Protein AF-A0A523KCE9-F1 (afdb_monomer)

Structur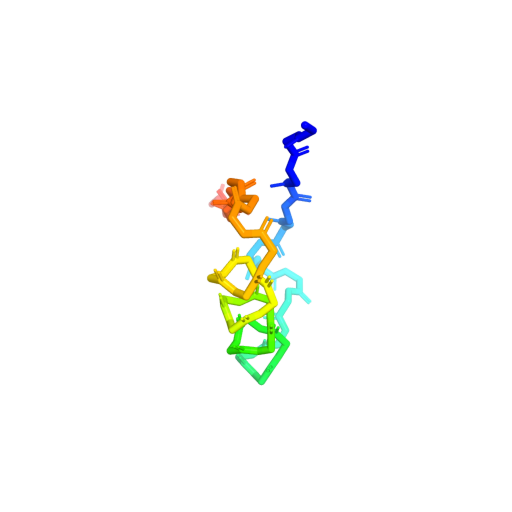e (mmCIF, N/CA/C/O backbone):
data_AF-A0A523KCE9-F1
#
_entry.id   AF-A0A523KCE9-F1
#
loop_
_atom_site.group_PDB
_atom_site.id
_atom_site.type_symbol
_atom_site.label_atom_id
_atom_site.label_alt_id
_atom_site.label_comp_id
_atom_site.label_asym_id
_atom_site.label_entity_id
_atom_site.label_seq_id
_atom_site.pdbx_PDB_ins_code
_atom_site.Cartn_x
_atom_site.Cartn_y
_atom_site.Cartn_z
_atom_site.occupancy
_atom_site.B_iso_or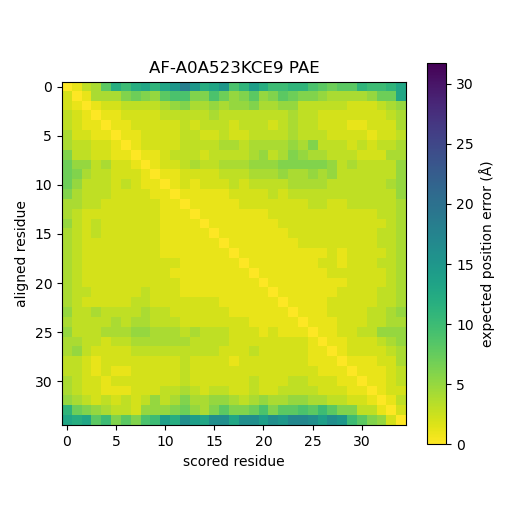_equiv
_atom_site.auth_seq_id
_atom_site.auth_comp_id
_atom_site.auth_asym_id
_atom_site.auth_atom_id
_atom_site.pdbx_PDB_model_num
ATOM 1 N N . MET A 1 1 ? -3.322 -1.974 14.012 1.00 68.25 1 MET A N 1
ATOM 2 C CA . MET A 1 1 ? -2.517 -2.855 13.130 1.00 68.25 1 MET A CA 1
ATOM 3 C C . MET A 1 1 ? -1.760 -1.981 12.146 1.00 68.25 1 MET A C 1
ATOM 5 O O . MET A 1 1 ? -2.300 -0.953 11.760 1.00 68.25 1 MET A O 1
ATOM 9 N N . LYS A 1 2 ? -0.530 -2.350 11.779 1.00 79.56 2 LYS A N 1
ATOM 10 C CA . LYS A 1 2 ? 0.309 -1.590 10.841 1.00 79.56 2 LYS A CA 1
ATOM 11 C C . LYS A 1 2 ? 0.517 -2.437 9.587 1.00 79.56 2 LYS A C 1
ATOM 13 O O . LYS A 1 2 ? 1.002 -3.558 9.710 1.00 79.56 2 LYS A O 1
ATOM 18 N N . ILE A 1 3 ? 0.111 -1.933 8.423 1.00 85.19 3 ILE A N 1
ATOM 19 C CA . ILE A 1 3 ? 0.219 -2.658 7.149 1.00 85.19 3 ILE A CA 1
ATOM 20 C C . ILE A 1 3 ? 1.488 -2.185 6.443 1.00 85.19 3 ILE A C 1
ATOM 22 O O . ILE A 1 3 ? 1.648 -0.990 6.199 1.00 85.19 3 ILE A O 1
ATOM 26 N N . TRP A 1 4 ? 2.379 -3.124 6.137 1.00 91.62 4 TRP A N 1
ATOM 27 C CA . TRP A 1 4 ? 3.613 -2.880 5.394 1.00 91.62 4 TRP A CA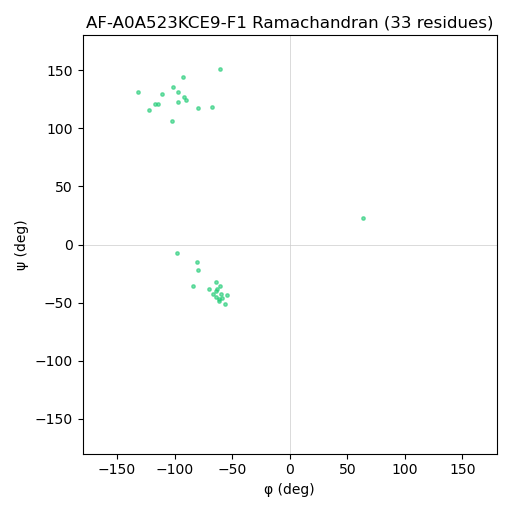 1
ATOM 28 C C . TRP A 1 4 ? 3.502 -3.543 4.033 1.00 91.62 4 TRP A C 1
ATOM 30 O O . TRP A 1 4 ? 3.132 -4.713 3.947 1.00 91.62 4 TRP A O 1
ATOM 40 N N . VAL A 1 5 ? 3.798 -2.788 2.983 1.00 91.44 5 VAL A N 1
ATOM 41 C CA . VAL A 1 5 ? 3.701 -3.259 1.603 1.00 91.44 5 VAL A CA 1
ATOM 42 C C . VAL A 1 5 ? 4.978 -2.892 0.870 1.00 91.44 5 VAL A C 1
ATOM 44 O O . VAL A 1 5 ? 5.420 -1.747 0.931 1.00 91.44 5 VAL A O 1
ATOM 47 N N . ASP A 1 6 ? 5.549 -3.868 0.173 1.00 92.88 6 ASP A N 1
ATOM 48 C CA . ASP A 1 6 ? 6.655 -3.653 -0.754 1.00 92.88 6 ASP A CA 1
ATOM 49 C C . ASP A 1 6 ? 6.160 -2.831 -1.956 1.00 92.88 6 ASP A C 1
ATOM 51 O O . ASP A 1 6 ? 5.231 -3.222 -2.672 1.00 92.88 6 ASP A O 1
ATOM 55 N N . ALA A 1 7 ? 6.744 -1.649 -2.132 1.00 90.31 7 ALA A N 1
ATOM 56 C CA . ALA A 1 7 ? 6.369 -0.693 -3.156 1.00 90.31 7 ALA A CA 1
ATOM 57 C C . ALA A 1 7 ? 6.951 -1.035 -4.534 1.00 90.31 7 ALA A C 1
ATOM 59 O O . ALA A 1 7 ? 6.383 -0.574 -5.529 1.00 90.31 7 ALA A O 1
ATOM 60 N N . ASP A 1 8 ? 8.022 -1.823 -4.609 1.00 90.62 8 ASP A N 1
ATOM 61 C CA . ASP A 1 8 ? 8.696 -2.163 -5.867 1.00 90.62 8 ASP A CA 1
ATOM 62 C C . ASP A 1 8 ? 8.007 -3.334 -6.556 1.00 90.62 8 ASP A C 1
ATOM 64 O O . ASP A 1 8 ? 7.847 -3.344 -7.776 1.00 90.62 8 ASP A O 1
ATOM 68 N N . ALA A 1 9 ? 7.504 -4.281 -5.764 1.00 89.69 9 ALA A N 1
ATOM 69 C CA . ALA A 1 9 ? 6.726 -5.406 -6.270 1.00 89.69 9 ALA A CA 1
ATOM 70 C C . ALA A 1 9 ? 5.247 -5.060 -6.547 1.00 89.69 9 ALA A C 1
ATOM 72 O O . ALA A 1 9 ? 4.549 -5.826 -7.215 1.00 89.69 9 ALA A O 1
ATOM 73 N N . CYS A 1 10 ? 4.736 -3.929 -6.040 1.00 91.81 10 CYS A N 1
ATOM 74 C CA . CYS A 1 10 ? 3.320 -3.572 -6.173 1.00 91.81 10 CYS A CA 1
ATOM 75 C C . CYS A 1 10 ? 3.006 -2.750 -7.439 1.00 91.81 10 CYS A C 1
ATOM 77 O O . CYS A 1 10 ? 3.507 -1.629 -7.586 1.00 91.81 10 CYS A O 1
ATOM 79 N N . PRO A 1 11 ? 2.070 -3.208 -8.298 1.00 94.25 11 PRO A N 1
ATOM 80 C CA . PRO A 1 11 ? 1.536 -2.404 -9.395 1.00 94.2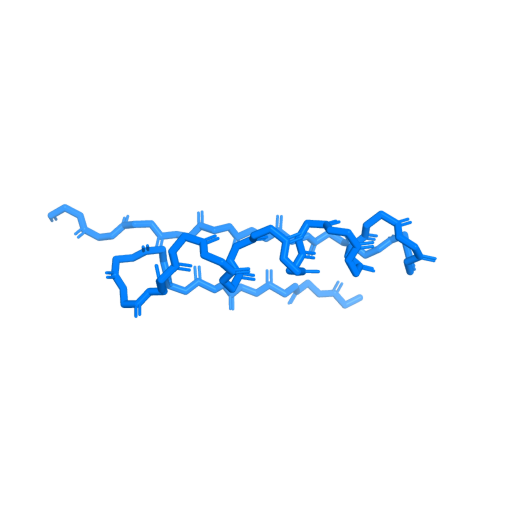5 11 PRO A CA 1
ATOM 81 C C . PRO A 1 11 ? 0.846 -1.127 -8.900 1.00 94.25 11 PRO A C 1
ATOM 83 O O . PRO A 1 11 ? 0.241 -1.107 -7.827 1.00 94.25 11 PRO A O 1
ATOM 86 N N . VAL A 1 12 ? 0.849 -0.076 -9.725 1.00 93.19 12 VAL A N 1
ATOM 87 C CA . VAL A 1 12 ? 0.242 1.233 -9.398 1.00 93.19 12 VAL A CA 1
ATOM 88 C C . VAL A 1 12 ? -1.227 1.102 -8.980 1.00 93.19 12 VAL A C 1
ATOM 90 O O . VAL A 1 12 ? -1.632 1.659 -7.966 1.00 93.19 12 VAL A O 1
ATOM 93 N N . VAL A 1 13 ? -2.004 0.281 -9.692 1.00 95.88 13 VAL A N 1
ATOM 94 C CA . VAL A 1 13 ? -3.430 0.050 -9.393 1.00 95.88 13 VAL A CA 1
ATOM 95 C C . VAL A 1 13 ? -3.640 -0.544 -7.996 1.00 95.88 13 VAL A C 1
ATOM 97 O O . VAL A 1 13 ? -4.604 -0.207 -7.313 1.00 95.88 13 VAL A O 1
ATOM 100 N N . ILE A 1 14 ? -2.731 -1.410 -7.541 1.00 94.50 14 ILE A N 1
ATOM 101 C CA . ILE A 1 14 ? -2.819 -2.005 -6.204 1.00 94.50 14 ILE A CA 1
ATOM 102 C C . ILE A 1 14 ? -2.539 -0.950 -5.133 1.00 94.50 14 ILE A C 1
ATOM 104 O O . ILE A 1 14 ? -3.237 -0.921 -4.121 1.00 94.50 14 ILE A O 1
ATOM 108 N N . LYS A 1 15 ? -1.588 -0.037 -5.371 1.00 92.50 15 LYS A N 1
ATOM 109 C CA . LYS A 1 15 ? -1.307 1.081 -4.456 1.00 92.50 15 LYS A CA 1
ATOM 110 C C . LYS A 1 15 ? -2.553 1.949 -4.261 1.00 92.50 15 LYS A C 1
ATOM 112 O O . LYS A 1 15 ? -2.929 2.198 -3.119 1.00 92.50 15 LYS A O 1
ATOM 117 N N . ASP A 1 16 ? -3.257 2.300 -5.338 1.00 95.38 16 ASP A N 1
ATOM 118 C CA . ASP A 1 16 ? -4.503 3.081 -5.266 1.00 95.38 16 ASP A CA 1
ATOM 119 C C . ASP A 1 16 ? -5.596 2.393 -4.439 1.00 95.38 16 ASP A C 1
ATOM 121 O O . ASP A 1 16 ? -6.276 3.033 -3.632 1.00 95.38 16 ASP A O 1
ATOM 125 N N . ILE A 1 17 ? -5.763 1.078 -4.607 1.00 95.38 17 ILE A N 1
ATOM 126 C CA . ILE A 1 17 ? -6.723 0.297 -3.818 1.00 95.38 17 ILE A CA 1
ATOM 127 C C . ILE A 1 17 ? -6.326 0.306 -2.339 1.00 95.38 17 ILE A C 1
ATOM 129 O O . ILE A 1 17 ? -7.181 0.528 -1.480 1.00 95.38 17 ILE A O 1
ATOM 133 N N . LEU A 1 18 ? -5.043 0.101 -2.034 1.00 94.50 18 LEU A N 1
ATOM 134 C CA . LEU A 1 18 ? -4.535 0.083 -0.664 1.00 94.50 18 LEU A CA 1
ATOM 135 C C . LEU A 1 18 ? -4.683 1.444 0.022 1.00 94.50 18 LEU A C 1
ATOM 137 O O . LEU A 1 18 ? -5.089 1.482 1.181 1.00 94.50 18 LEU A O 1
ATOM 141 N N . PHE A 1 19 ? -4.430 2.550 -0.683 1.00 94.50 19 PHE A N 1
ATOM 142 C CA . PHE A 1 19 ? -4.650 3.896 -0.149 1.00 94.50 19 PHE A CA 1
ATOM 143 C C . PHE A 1 19 ? -6.121 4.133 0.204 1.00 94.50 19 PHE A C 1
ATOM 145 O O . PHE A 1 19 ? -6.427 4.530 1.327 1.00 94.50 19 PHE A O 1
ATOM 152 N N . ARG A 1 20 ? -7.049 3.800 -0.704 1.00 96.12 20 ARG A N 1
ATOM 153 C CA . ARG A 1 20 ? -8.497 3.919 -0.444 1.00 96.12 20 ARG A CA 1
ATOM 154 C C . ARG A 1 20 ? -8.953 3.012 0.698 1.00 96.12 20 ARG A C 1
ATOM 156 O O . ARG A 1 20 ? -9.813 3.390 1.490 1.00 96.12 20 ARG A O 1
ATOM 163 N N . ALA A 1 21 ? -8.406 1.802 0.786 1.00 95.06 21 ALA A N 1
ATOM 164 C CA . ALA A 1 21 ? -8.715 0.872 1.866 1.00 95.06 21 ALA A CA 1
ATOM 165 C C . ALA A 1 21 ? -8.205 1.388 3.221 1.00 95.06 21 ALA A C 1
ATOM 167 O O .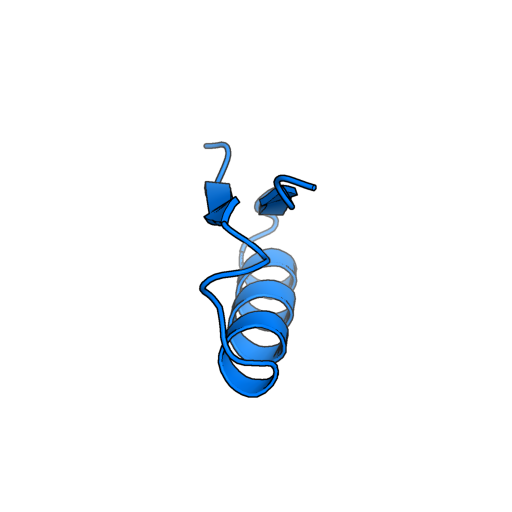 AL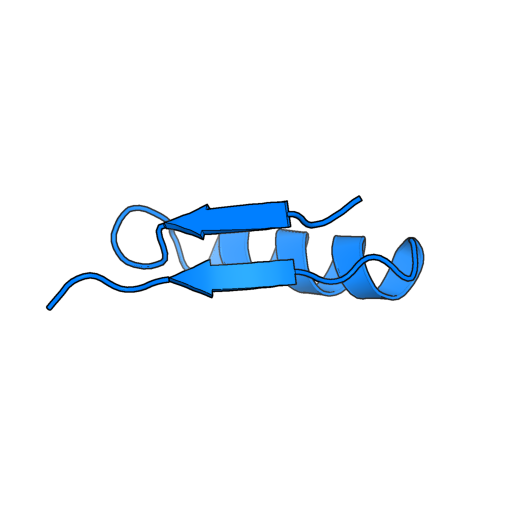A A 1 21 ? -8.936 1.316 4.210 1.00 95.06 21 ALA A O 1
ATOM 168 N N . ALA A 1 22 ? -6.993 1.944 3.259 1.00 95.06 22 ALA A N 1
ATOM 169 C CA . ALA A 1 22 ? -6.394 2.548 4.444 1.00 95.06 22 ALA A CA 1
ATOM 170 C C . ALA A 1 22 ? -7.217 3.744 4.946 1.00 95.06 22 ALA A C 1
ATOM 172 O O . ALA A 1 22 ? -7.573 3.777 6.123 1.00 95.06 22 ALA A O 1
ATOM 173 N N . GLU A 1 23 ? -7.621 4.653 4.049 1.00 95.19 23 GLU A N 1
ATOM 174 C CA . GLU A 1 23 ? -8.532 5.762 4.373 1.00 95.19 23 GLU A CA 1
ATOM 175 C C . GLU A 1 23 ? -9.853 5.268 4.970 1.00 95.19 23 GLU A C 1
ATOM 177 O O . GLU A 1 23 ? -10.260 5.712 6.041 1.00 95.19 23 GLU A O 1
ATOM 182 N N . ARG A 1 24 ? -10.515 4.310 4.311 1.00 96.88 24 ARG A N 1
ATOM 183 C CA . ARG A 1 24 ? -11.831 3.807 4.742 1.00 96.88 24 ARG A CA 1
ATOM 184 C C . ARG A 1 24 ? -11.801 3.110 6.096 1.00 96.88 24 ARG A C 1
ATOM 186 O O . ARG A 1 24 ? -12.805 3.103 6.800 1.00 96.88 24 ARG A O 1
ATOM 193 N N . THR A 1 25 ? -10.689 2.462 6.419 1.00 94.62 25 THR A N 1
ATOM 194 C CA . THR A 1 25 ? -10.537 1.673 7.648 1.00 94.62 25 THR A CA 1
ATOM 195 C C . THR A 1 25 ? -9.834 2.443 8.763 1.00 94.62 25 THR A C 1
ATOM 197 O O . THR A 1 25 ? -9.770 1.946 9.886 1.00 94.62 25 THR A O 1
ATOM 200 N N . GLY A 1 26 ? -9.310 3.640 8.478 1.00 94.38 26 GLY A N 1
ATOM 201 C CA . GLY A 1 26 ? -8.493 4.410 9.418 1.00 94.38 26 GLY A CA 1
ATOM 202 C C . GLY A 1 26 ? -7.178 3.714 9.783 1.00 94.38 26 GLY A C 1
ATOM 203 O O . GLY A 1 26 ? -6.626 3.956 10.856 1.00 94.38 26 GLY A O 1
ATOM 204 N N . LEU A 1 27 ? -6.693 2.807 8.930 1.00 92.88 27 LEU A N 1
ATOM 205 C CA . LEU A 1 27 ? -5.473 2.043 9.172 1.00 92.88 27 LEU A CA 1
ATOM 206 C C . LEU A 1 27 ? -4.262 2.741 8.559 1.00 92.88 27 LEU A C 1
ATOM 208 O O . LEU A 1 27 ? -4.317 3.293 7.465 1.00 92.88 27 LEU A O 1
ATOM 212 N N . GLN A 1 28 ? -3.128 2.651 9.250 1.00 93.94 28 GLN A N 1
ATOM 213 C CA . GLN A 1 28 ? -1.868 3.165 8.734 1.00 93.94 28 GLN A CA 1
ATOM 214 C C . GLN A 1 28 ? -1.255 2.173 7.734 1.00 93.94 28 GLN A C 1
ATOM 216 O O . GLN A 1 28 ? -0.881 1.052 8.099 1.00 93.94 28 GLN A O 1
ATOM 221 N N . LEU A 1 29 ? -1.123 2.622 6.485 1.00 94.75 29 LEU A N 1
ATOM 222 C CA . LEU A 1 29 ? -0.396 1.943 5.414 1.00 94.75 29 LEU A CA 1
ATOM 223 C C . LEU A 1 29 ? 1.018 2.527 5.299 1.00 94.75 29 LEU A C 1
ATOM 225 O O . LEU A 1 29 ? 1.194 3.742 5.257 1.00 94.75 29 LEU A O 1
ATOM 229 N N . THR A 1 30 ? 2.032 1.668 5.245 1.00 94.56 30 THR A N 1
ATOM 230 C CA . THR A 1 30 ? 3.427 2.044 4.994 1.00 94.56 30 THR A CA 1
ATOM 231 C C . THR A 1 30 ? 3.923 1.295 3.763 1.00 94.56 30 THR A C 1
ATOM 233 O O 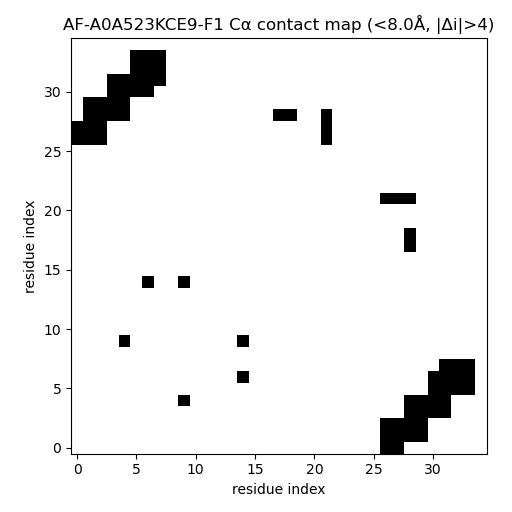. THR A 1 30 ? 3.989 0.068 3.763 1.00 94.56 30 THR A O 1
ATOM 236 N N . LEU A 1 31 ? 4.251 2.041 2.711 1.00 93.69 31 LEU A N 1
ATOM 237 C CA . LEU A 1 31 ? 4.870 1.514 1.498 1.00 93.69 31 LEU A CA 1
ATOM 238 C C . LEU A 1 31 ? 6.388 1.612 1.648 1.00 93.69 31 LEU A C 1
ATOM 240 O O . LEU A 1 31 ? 6.899 2.687 1.960 1.00 93.69 31 LEU A O 1
ATOM 244 N N . VAL A 1 32 ? 7.091 0.502 1.450 1.00 92.94 32 VAL A N 1
ATOM 245 C CA . VAL A 1 32 ? 8.551 0.421 1.561 1.00 92.94 32 VAL A CA 1
ATOM 246 C C . VAL A 1 32 ? 9.116 0.058 0.202 1.00 92.94 32 VAL A C 1
ATOM 248 O O . VAL A 1 32 ? 8.761 -0.983 -0.333 1.00 92.94 32 VAL A O 1
ATOM 251 N N . ALA A 1 33 ? 9.971 0.917 -0.341 1.00 92.06 33 ALA A N 1
ATOM 252 C CA . ALA A 1 33 ? 10.765 0.623 -1.526 1.00 92.06 33 ALA A CA 1
ATOM 253 C C . ALA A 1 33 ? 12.188 0.269 -1.086 1.00 92.06 33 ALA A C 1
ATOM 255 O O . ALA A 1 33 ? 12.756 0.946 -0.223 1.00 92.06 33 ALA A O 1
ATOM 256 N N . ASN A 1 34 ? 12.745 -0.777 -1.667 1.00 85.81 34 ASN A N 1
ATOM 257 C CA . ASN A 1 34 ? 14.124 -1.185 -1.539 1.00 85.81 34 ASN A CA 1
ATOM 258 C C . ASN A 1 34 ? 14.861 -0.740 -2.812 1.00 85.81 34 ASN A C 1
ATOM 260 O O . ASN A 1 34 ? 14.649 -1.293 -3.890 1.00 85.81 34 ASN A O 1
ATOM 264 N N . GLN A 1 35 ? 15.688 0.300 -2.686 1.00 69.69 35 GLN A N 1
ATOM 265 C CA . GLN A 1 35 ? 16.604 0.717 -3.753 1.00 69.69 35 GLN A CA 1
ATOM 266 C C . GLN A 1 35 ? 17.822 -0.201 -3.826 1.00 69.69 35 GLN A C 1
ATOM 268 O O . GLN A 1 35 ? 18.307 -0.612 -2.747 1.00 69.69 35 GLN A O 1
#

Radius of gyration: 9.63 Å; Cα contacts (8 Å, |Δi|>4): 37; chains: 1; bounding box: 28×11×22 Å

Foldseek 3Di:
DEAEAAPVPDDPVVVVVVVVVCVVVVHHYDYDYDD

pLDDT: mean 91.4, std 6.48, range [68.25, 96.88]

Solvent-accessible surface area (backbone atoms only — not comparable to full-atom values): 2226 Å² total; per-residue (Å²): 124,79,47,78,41,62,46,76,83,46,56,69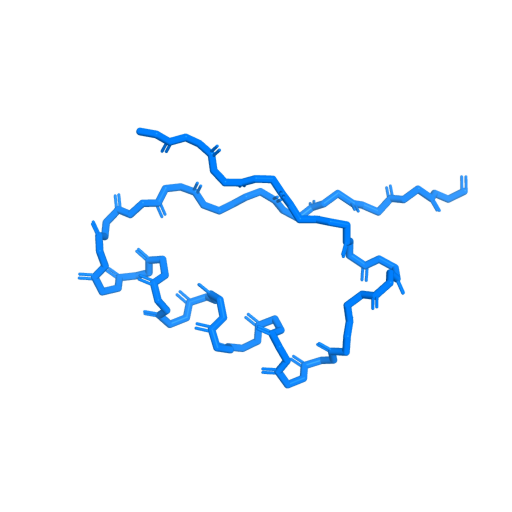,71,56,52,56,51,50,53,54,51,24,63,76,67,74,42,55,74,43,75,45,71,85,130

Nearest PDB structures (foldseek):
  5gzs-assembly1_A-2  TM=6.635E-01  e=5.604E-01  Vibrio cholerae
  5u2p-assembly1_A  TM=6.350E-01  e=9.522E-01  Treponema pallidum subsp. pallidum
  2pt2-assembly1_A  TM=5.954E-01  e=1.195E+00  Synechocystis sp. PCC 6803
  4imp-assembly2_D  TM=6.083E-01  e=1.746E+00  Saccharopolyspora spinosa
  2p1r-assembl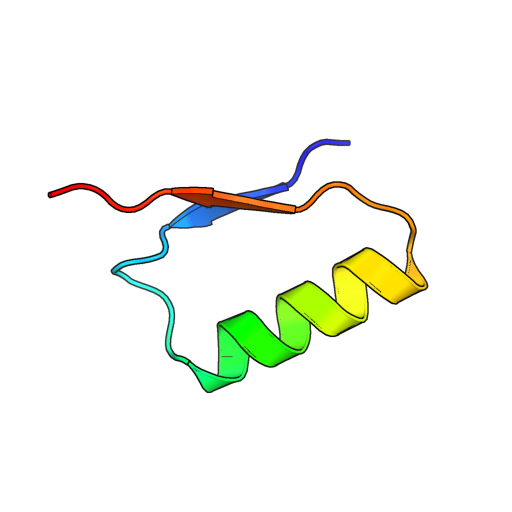y2_D  TM=4.934E-01  e=8.828E-01  Salmonella enterica subsp. enterica serovar Typhimurium str. LT2

Mean predicted aligned error: 3.02 Å

Secondary structure (DSSP, 8-state):
-EEEEETTTS-HHHHHHHHHHHHHHTPEEEEE---

Sequence (35 aa):
MKIWVDADACPVVIKDILFRAAERTGLQLTLVANQ